Protein AF-A0A699VLU9-F1 (afdb_monomer)

Structure (mmCIF, N/CA/C/O backbone):
data_AF-A0A699VLU9-F1
#
_entry.id   AF-A0A699VLU9-F1
#
loop_
_atom_site.group_PDB
_atom_site.id
_atom_site.type_symbol
_atom_site.label_atom_id
_atom_site.label_alt_id
_atom_site.label_comp_id
_atom_site.label_asym_id
_atom_site.label_entity_id
_atom_site.label_seq_id
_atom_site.pdbx_PDB_ins_code
_atom_site.Cartn_x
_atom_site.Cartn_y
_atom_site.Cartn_z
_atom_site.occupancy
_atom_site.B_iso_or_equiv
_atom_site.auth_seq_id
_atom_site.auth_comp_id
_atom_site.auth_asym_id
_atom_site.auth_atom_id
_atom_site.pdbx_PDB_model_num
ATOM 1 N N . THR A 1 1 ? 5.263 -3.340 -0.312 1.00 80.12 1 THR A N 1
ATOM 2 C CA . THR A 1 1 ? 4.302 -3.134 -1.426 1.00 80.12 1 THR A CA 1
ATOM 3 C C . THR A 1 1 ? 5.032 -3.002 -2.761 1.00 80.12 1 THR A C 1
ATOM 5 O O . THR A 1 1 ? 6.250 -2.832 -2.751 1.00 80.12 1 THR A O 1
ATOM 8 N N . THR A 1 2 ? 4.341 -3.037 -3.912 1.00 88.56 2 THR A N 1
ATOM 9 C CA . THR A 1 2 ? 4.958 -2.726 -5.227 1.00 88.56 2 THR A CA 1
ATOM 10 C C . THR A 1 2 ? 5.629 -1.352 -5.226 1.00 88.56 2 THR A C 1
ATOM 12 O O . THR A 1 2 ? 6.703 -1.185 -5.793 1.00 88.56 2 THR A O 1
ATOM 15 N N . ARG A 1 3 ? 5.057 -0.377 -4.508 1.00 85.75 3 ARG A N 1
ATOM 16 C CA . ARG A 1 3 ? 5.641 0.959 -4.346 1.00 85.75 3 ARG A CA 1
ATOM 17 C C . ARG A 1 3 ? 6.995 0.924 -3.632 1.00 85.75 3 ARG A C 1
ATOM 19 O O . ARG A 1 3 ? 7.929 1.572 -4.092 1.00 85.75 3 ARG A O 1
ATOM 26 N N . ASP A 1 4 ? 7.121 0.158 -2.550 1.00 86.56 4 ASP A N 1
ATOM 27 C CA . ASP A 1 4 ? 8.381 0.061 -1.794 1.00 86.56 4 ASP A CA 1
ATOM 28 C C . ASP A 1 4 ? 9.467 -0.659 -2.598 1.00 86.56 4 ASP A C 1
ATOM 30 O O . ASP A 1 4 ? 10.626 -0.256 -2.573 1.00 86.56 4 ASP A O 1
ATOM 34 N N . ARG A 1 5 ? 9.085 -1.683 -3.371 1.00 91.38 5 ARG A N 1
ATOM 35 C CA . ARG A 1 5 ? 10.007 -2.395 -4.268 1.00 91.38 5 ARG A CA 1
ATOM 36 C C . ARG A 1 5 ? 10.492 -1.503 -5.399 1.00 91.38 5 ARG A C 1
ATOM 38 O O . ARG A 1 5 ? 11.690 -1.443 -5.640 1.00 91.38 5 ARG A O 1
ATOM 45 N N . LEU A 1 6 ? 9.595 -0.740 -6.024 1.00 92.19 6 LEU A N 1
ATOM 46 C CA . LEU A 1 6 ? 9.977 0.266 -7.016 1.00 92.19 6 LEU A CA 1
ATOM 47 C C . LEU A 1 6 ? 10.860 1.362 -6.405 1.00 92.19 6 LEU A C 1
ATOM 49 O O . LEU A 1 6 ? 11.831 1.772 -7.030 1.00 92.19 6 LEU A O 1
ATOM 53 N N . LYS A 1 7 ? 10.585 1.798 -5.169 1.00 90.94 7 LYS A N 1
ATOM 54 C CA . LYS A 1 7 ? 11.445 2.745 -4.443 1.00 90.94 7 LYS A CA 1
ATOM 55 C C . LYS A 1 7 ? 12.855 2.178 -4.239 1.00 90.94 7 LYS A C 1
ATOM 57 O O . LYS A 1 7 ? 13.825 2.885 -4.488 1.00 90.94 7 LYS A O 1
ATOM 62 N N . ALA A 1 8 ? 12.969 0.918 -3.818 1.00 93.19 8 ALA A N 1
ATOM 63 C CA . ALA A 1 8 ? 14.254 0.238 -3.665 1.00 93.19 8 ALA A CA 1
ATOM 64 C C . ALA A 1 8 ? 14.967 0.030 -5.013 1.00 93.19 8 ALA A C 1
ATOM 66 O O . ALA A 1 8 ? 16.180 0.190 -5.093 1.00 93.19 8 ALA A O 1
ATOM 67 N N . LEU A 1 9 ? 14.221 -0.274 -6.080 1.00 94.31 9 LEU A N 1
ATOM 68 C CA . LEU A 1 9 ? 14.747 -0.402 -7.438 1.00 94.31 9 LEU A CA 1
ATOM 69 C C . LEU A 1 9 ? 15.354 0.922 -7.929 1.00 94.31 9 LEU A C 1
ATOM 71 O O . LEU A 1 9 ? 16.472 0.926 -8.433 1.00 94.31 9 LEU A O 1
ATOM 75 N N . TYR A 1 10 ? 14.666 2.048 -7.722 1.00 93.56 10 TYR A N 1
ATOM 76 C CA . TYR A 1 10 ? 15.158 3.372 -8.124 1.00 93.56 10 TYR A CA 1
ATOM 77 C C . TYR A 1 10 ? 16.373 3.861 -7.335 1.00 93.56 10 TYR A C 1
ATOM 79 O O . TYR A 1 10 ? 17.063 4.761 -7.802 1.00 93.56 10 TYR A O 1
ATOM 87 N N . ALA A 1 11 ? 16.652 3.278 -6.169 1.00 95.69 11 ALA A N 1
ATOM 88 C CA . ALA A 1 11 ? 17.855 3.581 -5.401 1.00 95.69 11 ALA A CA 1
ATOM 89 C C . ALA A 1 11 ? 19.113 2.875 -5.947 1.00 95.69 11 ALA A C 1
ATOM 91 O O . ALA A 1 11 ? 20.218 3.172 -5.498 1.00 95.69 11 ALA A O 1
ATOM 92 N N . GLN A 1 12 ? 18.969 1.933 -6.888 1.00 96.19 12 GLN A N 1
ATOM 93 C CA . GLN A 1 12 ? 20.097 1.204 -7.470 1.00 96.19 12 GLN A CA 1
ATOM 94 C C . GLN A 1 12 ? 20.757 2.008 -8.605 1.00 96.19 12 GLN A C 1
ATOM 96 O O . GLN A 1 12 ? 20.049 2.645 -9.391 1.00 96.19 12 GLN A O 1
ATOM 101 N N . PRO A 1 13 ? 22.092 1.932 -8.767 1.00 95.56 13 PRO A N 1
ATOM 102 C CA . PRO A 1 13 ? 22.821 2.626 -9.828 1.00 95.56 13 PRO A CA 1
ATOM 103 C C . PRO A 1 13 ? 22.708 1.873 -11.165 1.00 95.56 13 PRO A C 1
ATOM 105 O O . PRO A 1 13 ? 23.686 1.347 -11.691 1.00 95.56 13 PRO A O 1
ATOM 108 N N . LEU A 1 14 ? 21.491 1.762 -11.701 1.00 95.56 14 LEU A N 1
ATOM 109 C CA . LEU A 1 14 ? 21.213 1.055 -12.953 1.00 95.56 14 LEU A CA 1
ATOM 110 C C . LEU A 1 14 ? 21.107 2.027 -14.129 1.00 95.56 14 LEU A C 1
ATOM 112 O O . LEU A 1 14 ? 20.557 3.120 -14.003 1.00 95.56 14 LEU A O 1
ATOM 116 N N . GLY A 1 15 ? 21.559 1.582 -15.303 1.00 97.00 15 GLY A N 1
ATOM 117 C CA . GLY A 1 15 ? 21.290 2.274 -16.562 1.00 97.00 15 GLY A CA 1
ATOM 118 C C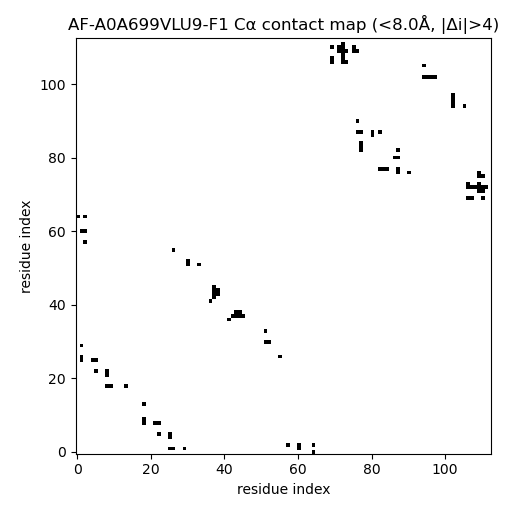 . GLY A 1 15 ? 19.790 2.336 -16.873 1.00 97.00 15 GLY A C 1
ATOM 119 O O . GLY A 1 15 ? 19.015 1.472 -16.453 1.00 97.00 15 GLY A O 1
ATOM 120 N N . ALA A 1 16 ? 19.376 3.351 -17.636 1.00 93.81 16 ALA A N 1
ATOM 121 C CA . ALA A 1 1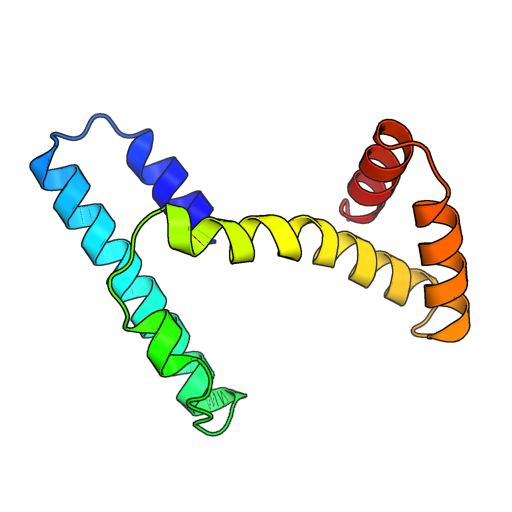6 ? 17.965 3.638 -17.902 1.00 93.81 16 ALA A CA 1
ATOM 122 C C . ALA A 1 16 ? 17.201 2.455 -18.527 1.00 93.81 16 ALA A C 1
ATOM 124 O O . ALA A 1 16 ? 16.047 2.213 -18.174 1.00 93.81 16 ALA A O 1
ATOM 125 N N . ASP A 1 17 ? 17.834 1.692 -19.417 1.00 96.62 17 ASP A N 1
ATOM 126 C CA . ASP A 1 17 ? 17.202 0.553 -20.095 1.00 96.62 17 ASP A CA 1
ATOM 127 C C . ASP A 1 17 ? 16.936 -0.601 -19.131 1.00 96.62 17 ASP A C 1
ATOM 129 O O . ASP A 1 17 ? 15.817 -1.111 -19.057 1.00 96.62 17 ASP A O 1
ATOM 133 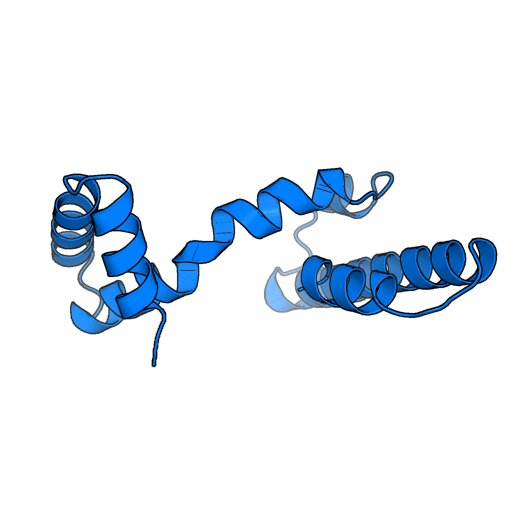N N . VAL A 1 18 ? 17.927 -0.924 -18.298 1.00 96.75 18 VAL A N 1
ATOM 134 C CA . VAL A 1 18 ? 17.803 -1.935 -17.239 1.00 96.75 18 VAL A CA 1
ATOM 135 C C . VAL A 1 18 ? 16.748 -1.510 -16.216 1.00 96.75 18 VAL A C 1
ATOM 137 O O . VAL A 1 18 ? 15.933 -2.324 -15.787 1.00 96.75 18 VAL A O 1
ATOM 140 N N . MET A 1 19 ? 16.706 -0.223 -15.858 1.00 95.94 19 MET A N 1
ATOM 141 C CA . MET A 1 19 ? 15.695 0.320 -14.950 1.00 95.94 19 MET A CA 1
ATOM 142 C C . MET A 1 19 ? 14.278 0.171 -15.519 1.00 95.94 19 MET A C 1
ATOM 144 O O . MET A 1 19 ? 13.350 -0.205 -14.799 1.00 95.94 19 MET A O 1
ATOM 148 N N . ARG A 1 20 ? 14.096 0.446 -16.818 1.00 94.12 20 ARG A N 1
ATOM 149 C CA . ARG A 1 20 ? 12.808 0.276 -17.508 1.00 94.12 20 ARG A CA 1
ATOM 150 C C . ARG A 1 20 ? 12.381 -1.186 -17.550 1.00 94.12 20 ARG A C 1
ATOM 152 O O . ARG A 1 20 ? 11.223 -1.467 -17.244 1.00 94.12 20 ARG A O 1
ATOM 159 N N . GLN A 1 21 ? 13.303 -2.092 -17.866 1.00 96.50 21 GLN A N 1
ATOM 160 C CA . GLN A 1 21 ? 13.036 -3.527 -17.877 1.00 96.50 21 GLN A CA 1
ATOM 161 C C . GLN A 1 21 ? 12.610 -4.023 -16.488 1.00 96.50 21 GLN A C 1
ATOM 163 O O . GLN A 1 21 ? 11.515 -4.560 -16.341 1.00 96.50 21 GLN A O 1
ATOM 168 N N . ARG A 1 22 ? 13.408 -3.756 -15.447 1.00 96.44 22 ARG A N 1
ATOM 169 C CA . ARG A 1 22 ? 13.100 -4.198 -14.075 1.00 96.44 22 ARG A CA 1
ATOM 170 C C . ARG A 1 22 ? 11.801 -3.606 -13.536 1.00 96.44 22 ARG A C 1
ATOM 172 O O . ARG A 1 22 ? 11.067 -4.259 -12.803 1.00 96.44 22 ARG A O 1
ATOM 179 N N . LYS A 1 23 ? 11.469 -2.372 -13.923 1.00 94.69 23 LYS A N 1
ATOM 180 C CA . LYS A 1 23 ? 10.171 -1.771 -13.595 1.00 94.69 23 LYS A CA 1
ATOM 181 C C . LYS A 1 23 ? 9.011 -2.549 -14.226 1.00 94.69 23 LYS A C 1
ATOM 183 O O . LYS A 1 23 ? 7.984 -2.722 -13.574 1.00 94.69 23 LYS A O 1
ATOM 188 N N . ALA A 1 24 ? 9.149 -2.979 -15.480 1.00 94.62 24 ALA A N 1
ATOM 189 C CA . ALA A 1 24 ? 8.127 -3.774 -16.154 1.00 94.62 24 ALA A CA 1
ATOM 190 C C . ALA A 1 24 ? 7.968 -5.152 -15.491 1.00 94.62 24 ALA A C 1
ATOM 192 O O . ALA A 1 24 ? 6.843 -5.568 -15.221 1.00 94.62 24 ALA A O 1
ATOM 193 N N . GLU A 1 25 ? 9.081 -5.797 -15.136 1.00 95.94 25 GLU A N 1
ATOM 194 C CA . GLU A 1 25 ? 9.096 -7.060 -14.385 1.00 95.94 25 GLU A CA 1
ATOM 195 C C . GLU A 1 25 ? 8.360 -6.931 -13.038 1.00 95.94 25 GLU A C 1
ATOM 197 O O . GLU A 1 25 ? 7.546 -7.785 -12.689 1.00 95.94 25 GLU A O 1
ATOM 202 N N . GLU A 1 26 ? 8.549 -5.825 -12.311 1.00 95.81 26 GLU A N 1
ATOM 203 C CA . GLU A 1 26 ? 7.825 -5.569 -11.058 1.00 95.81 26 GLU A CA 1
ATOM 204 C C . GLU A 1 26 ? 6.307 -5.412 -11.241 1.00 95.81 26 GLU A C 1
ATOM 206 O O . GLU A 1 26 ? 5.528 -5.809 -10.367 1.00 95.81 26 GLU A O 1
ATOM 211 N N . PHE A 1 27 ? 5.855 -4.864 -12.373 1.00 94.69 27 PHE A N 1
ATOM 212 C CA . PHE A 1 27 ? 4.426 -4.805 -12.684 1.00 94.69 27 PHE A CA 1
ATOM 213 C C . PHE A 1 27 ? 3.859 -6.164 -13.094 1.00 94.69 27 PHE A C 1
ATOM 215 O O . PHE A 1 27 ? 2.738 -6.484 -12.698 1.00 94.69 27 PHE A O 1
ATOM 222 N N . GLU A 1 28 ? 4.614 -6.989 -13.820 1.00 95.88 28 GLU A N 1
ATOM 223 C CA . GLU A 1 28 ? 4.196 -8.366 -14.103 1.00 95.88 28 GLU A CA 1
ATOM 224 C C . GLU A 1 28 ? 4.108 -9.210 -12.832 1.00 95.88 28 GLU A C 1
ATOM 226 O O . GLU A 1 28 ? 3.151 -9.967 -12.652 1.00 95.88 28 GLU A O 1
ATOM 231 N N . ARG A 1 29 ? 5.037 -9.010 -11.893 1.00 95.56 29 ARG A N 1
ATOM 232 C CA . ARG A 1 29 ? 4.986 -9.632 -10.566 1.00 95.56 29 ARG A CA 1
ATOM 233 C C . ARG A 1 29 ? 3.698 -9.263 -9.828 1.00 95.56 29 ARG A C 1
ATOM 235 O O . ARG A 1 29 ? 2.984 -10.154 -9.376 1.00 95.56 29 ARG A O 1
ATOM 242 N N . LEU A 1 30 ? 3.354 -7.971 -9.785 1.00 93.50 30 LEU A N 1
ATOM 243 C CA . LEU A 1 30 ? 2.087 -7.488 -9.216 1.00 93.50 30 LEU A CA 1
ATOM 244 C C . LEU A 1 30 ? 0.868 -8.142 -9.890 1.00 93.50 30 LEU A C 1
ATOM 246 O O . LEU A 1 30 ? -0.061 -8.565 -9.206 1.00 93.50 30 LEU A O 1
ATOM 250 N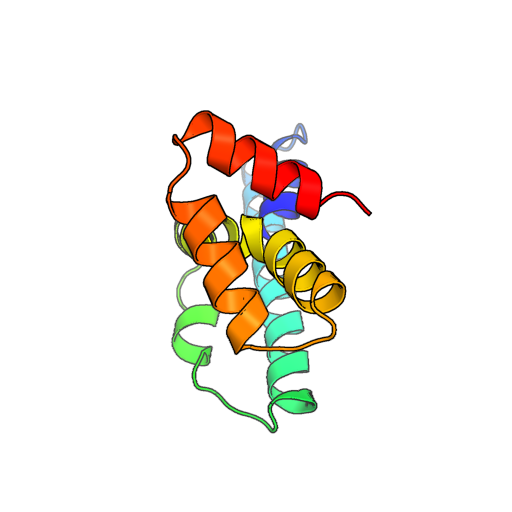 N . ARG A 1 31 ? 0.861 -8.245 -11.224 1.00 95.44 31 ARG A N 1
ATOM 251 C CA . ARG A 1 31 ? -0.227 -8.897 -11.974 1.00 95.44 31 ARG A CA 1
ATOM 252 C C . ARG A 1 31 ? -0.345 -10.380 -11.631 1.00 95.44 31 ARG A C 1
ATOM 254 O O . ARG A 1 31 ? -1.456 -10.895 -11.539 1.00 95.44 31 ARG A O 1
ATOM 261 N N . SER A 1 32 ? 0.780 -11.061 -11.427 1.00 95.94 32 SER A N 1
ATOM 262 C CA . SER A 1 32 ? 0.799 -12.463 -11.014 1.00 95.94 32 SER A CA 1
ATOM 263 C C . SER A 1 32 ? 0.233 -12.661 -9.607 1.00 95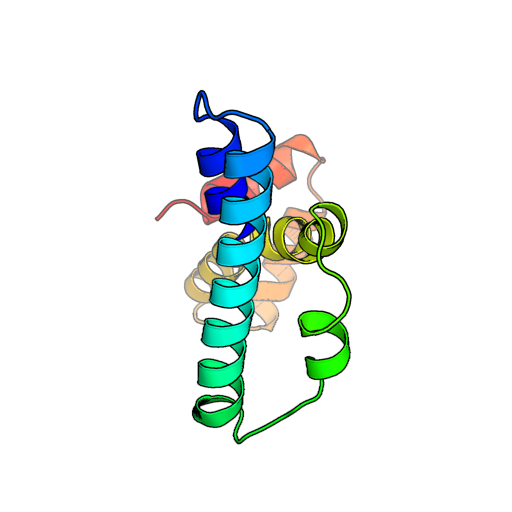.94 32 SER A C 1
ATOM 265 O O . SER A 1 32 ? -0.625 -13.520 -9.419 1.00 95.94 32 SER A O 1
ATOM 267 N N . GLU A 1 33 ? 0.661 -11.840 -8.642 1.00 94.38 33 GLU A N 1
ATOM 268 C CA . GLU A 1 33 ? 0.142 -11.850 -7.264 1.00 94.38 33 GLU A CA 1
ATOM 269 C C . GLU A 1 33 ? -1.373 -11.581 -7.248 1.00 94.38 33 GLU A C 1
ATOM 271 O O . GLU A 1 33 ? -2.134 -12.291 -6.588 1.00 94.38 33 GLU A O 1
ATOM 276 N N . TYR A 1 34 ? -1.829 -10.611 -8.049 1.00 94.38 34 TYR A N 1
ATOM 277 C CA . TYR A 1 34 ? -3.249 -10.318 -8.216 1.00 94.38 34 TYR A CA 1
ATOM 278 C C . TYR A 1 34 ? -4.037 -11.519 -8.753 1.00 94.38 34 TYR A C 1
ATOM 280 O O . TYR A 1 34 ? -5.051 -11.875 -8.160 1.00 94.38 34 TYR A O 1
ATOM 288 N N . ARG A 1 35 ? -3.583 -12.164 -9.841 1.00 96.62 35 ARG A N 1
ATOM 289 C CA . ARG A 1 35 ? -4.267 -13.342 -10.411 1.00 96.62 35 ARG A CA 1
ATOM 290 C C . ARG A 1 35 ? -4.423 -14.456 -9.390 1.00 96.62 35 ARG A C 1
ATOM 292 O O . ARG A 1 35 ? -5.508 -15.009 -9.262 1.00 96.62 35 ARG A O 1
ATOM 299 N N . GLN A 1 36 ? -3.357 -14.750 -8.646 1.00 96.62 36 GLN A N 1
ATOM 300 C CA . GLN A 1 36 ? -3.383 -15.793 -7.628 1.00 96.62 36 GLN A CA 1
ATOM 301 C C . GLN A 1 36 ? -4.448 -15.506 -6.567 1.00 96.62 36 GLN A C 1
ATOM 303 O O . GLN A 1 36 ? -5.253 -16.379 -6.257 1.00 96.62 36 GLN A O 1
ATOM 308 N N . MET A 1 37 ? -4.482 -14.286 -6.029 1.00 95.38 37 MET A N 1
ATOM 309 C CA . MET A 1 37 ? -5.478 -13.879 -5.036 1.00 95.38 37 MET A CA 1
ATOM 310 C C . MET A 1 37 ? -6.900 -13.884 -5.613 1.00 95.38 37 MET A C 1
ATOM 312 O O . MET A 1 37 ? -7.809 -14.425 -4.986 1.00 95.38 37 MET A O 1
ATOM 316 N N . ARG A 1 38 ? -7.075 -13.330 -6.819 1.00 96.19 38 ARG A N 1
ATOM 317 C CA . ARG A 1 38 ? -8.353 -13.262 -7.535 1.00 96.19 38 ARG A CA 1
ATOM 318 C C . ARG A 1 38 ? -8.963 -14.649 -7.711 1.00 96.19 38 ARG A C 1
ATOM 320 O O . ARG A 1 38 ? -10.114 -14.863 -7.351 1.00 96.19 38 ARG A O 1
ATOM 327 N N . ASP A 1 39 ? -8.180 -15.582 -8.244 1.00 97.06 39 ASP A N 1
ATOM 328 C CA . ASP A 1 39 ? -8.658 -16.911 -8.631 1.00 97.06 39 ASP A CA 1
ATOM 329 C C . ASP A 1 39 ? -8.779 -17.869 -7.433 1.00 97.06 39 ASP A C 1
ATOM 331 O O . ASP A 1 39 ? -9.479 -18.872 -7.529 1.00 97.06 39 ASP A O 1
ATOM 335 N N . SER A 1 40 ? -8.141 -17.554 -6.296 1.00 95.19 40 SER A N 1
ATOM 336 C CA . SER A 1 40 ? -8.263 -18.326 -5.052 1.00 95.19 40 SER A CA 1
ATOM 337 C C . SER A 1 40 ? -9.246 -17.686 -4.068 1.00 95.19 40 SER A C 1
ATOM 339 O O . SER A 1 40 ? -10.411 -18.068 -4.003 1.00 95.19 40 SER A O 1
ATOM 341 N N . GLN A 1 41 ? -8.794 -16.692 -3.305 1.00 91.62 41 GLN A N 1
ATOM 342 C CA . GLN A 1 41 ? -9.506 -16.117 -2.161 1.00 91.62 41 GLN A CA 1
ATOM 343 C C . GLN A 1 41 ? -10.799 -15.403 -2.555 1.00 91.62 41 GLN A C 1
ATOM 345 O O . GLN A 1 41 ? -11.724 -15.325 -1.752 1.00 91.62 41 GLN A O 1
ATOM 350 N N . TRP A 1 42 ? -10.858 -14.858 -3.770 1.00 93.25 42 TRP A N 1
ATOM 351 C CA . TRP A 1 42 ? -12.004 -14.078 -4.242 1.00 93.25 42 TRP A CA 1
ATOM 352 C C . TRP A 1 42 ? -12.922 -14.861 -5.185 1.00 93.25 42 TRP A C 1
ATOM 354 O O . TRP A 1 42 ? -13.805 -14.271 -5.802 1.00 93.25 42 TRP A O 1
ATOM 364 N N . GLY A 1 43 ? -12.711 -16.174 -5.336 1.00 94.12 43 GLY A N 1
ATOM 365 C CA . GLY A 1 43 ? -13.567 -17.029 -6.165 1.00 94.12 43 GLY A CA 1
ATOM 366 C C . GLY A 1 43 ? -13.628 -16.612 -7.640 1.00 94.12 43 GLY A C 1
ATOM 367 O O . GLY A 1 43 ? -14.630 -16.856 -8.307 1.00 94.12 43 GLY A O 1
ATOM 368 N N . GLY A 1 44 ? -12.587 -15.950 -8.148 1.00 94.62 44 GLY A N 1
ATOM 369 C CA . GLY A 1 44 ? -12.520 -15.463 -9.522 1.00 94.62 44 GLY A CA 1
ATOM 370 C C . GLY A 1 44 ? -13.180 -14.102 -9.767 1.00 94.62 44 GLY A C 1
ATOM 371 O O . GLY A 1 44 ? -13.414 -13.775 -10.929 1.00 94.62 44 GLY A O 1
ATOM 372 N N . ASP A 1 45 ? -13.477 -13.296 -8.738 1.00 93.25 45 ASP A N 1
ATOM 373 C CA . ASP A 1 45 ? -14.047 -11.947 -8.910 1.00 93.25 45 ASP A CA 1
ATOM 374 C C . ASP A 1 45 ? -13.112 -11.007 -9.703 1.00 93.25 45 ASP A C 1
ATOM 376 O O . ASP A 1 45 ? -12.054 -10.577 -9.241 1.00 93.25 45 ASP A O 1
ATOM 380 N N . LYS A 1 46 ? -13.542 -10.631 -10.911 1.00 94.62 46 LYS A N 1
ATOM 381 C CA . LYS A 1 46 ? -12.780 -9.821 -11.876 1.00 94.62 46 LYS A CA 1
ATOM 382 C C . LYS A 1 46 ? -12.979 -8.312 -11.737 1.00 94.62 46 LYS A C 1
ATOM 384 O O . LYS A 1 46 ? -12.494 -7.566 -12.586 1.00 94.62 46 LYS A O 1
ATOM 389 N N . ARG A 1 47 ? -13.651 -7.818 -10.692 1.00 92.25 47 ARG A N 1
ATOM 390 C CA . ARG A 1 47 ? -13.977 -6.383 -10.523 1.00 92.25 47 ARG A CA 1
ATOM 391 C C . ARG A 1 47 ? -12.789 -5.415 -10.640 1.00 92.25 47 ARG A C 1
ATOM 393 O O . ARG A 1 47 ? -12.992 -4.242 -10.941 1.00 92.25 47 ARG A O 1
ATOM 400 N N . PHE A 1 48 ? -11.558 -5.881 -10.412 1.00 90.12 48 PHE A N 1
ATOM 401 C CA . PHE A 1 48 ? -10.338 -5.069 -10.510 1.00 90.12 48 PHE A CA 1
ATOM 402 C C . PHE A 1 48 ? -9.488 -5.340 -11.764 1.00 90.12 48 PHE A C 1
ATOM 404 O O . PHE A 1 48 ? -8.504 -4.627 -11.970 1.00 90.12 48 PHE A O 1
ATOM 411 N N . ASP A 1 49 ? -9.864 -6.292 -12.629 1.00 94.75 49 ASP A N 1
ATOM 412 C CA . ASP A 1 49 ? -9.091 -6.677 -13.823 1.00 94.75 49 ASP A CA 1
ATOM 413 C C . ASP A 1 49 ? -8.767 -5.446 -14.685 1.00 94.75 49 ASP A C 1
ATOM 415 O O . ASP A 1 49 ? -7.608 -5.187 -15.016 1.00 94.75 49 ASP A O 1
ATOM 419 N N . ALA A 1 50 ? -9.782 -4.629 -14.985 1.00 92.44 50 ALA A N 1
ATOM 420 C CA . ALA A 1 50 ? -9.625 -3.430 -15.808 1.00 92.44 50 ALA A CA 1
ATOM 421 C C . ALA A 1 50 ? -8.587 -2.452 -15.233 1.00 92.44 50 ALA A C 1
ATOM 423 O O . ALA A 1 50 ? -7.855 -1.801 -15.978 1.00 92.44 50 ALA A O 1
ATOM 424 N N . TRP A 1 51 ? -8.490 -2.354 -13.905 1.00 90.06 51 TRP A N 1
ATOM 425 C CA . TRP A 1 51 ? -7.521 -1.480 -13.257 1.00 90.06 51 TRP A CA 1
ATOM 426 C C . TRP A 1 51 ? -6.105 -2.075 -13.263 1.00 90.06 51 TRP A C 1
ATOM 428 O O . TRP A 1 51 ? -5.161 -1.335 -13.552 1.00 90.06 51 TRP A O 1
ATOM 438 N N . VAL A 1 52 ? -5.962 -3.380 -12.987 1.00 91.38 52 VAL A N 1
ATOM 439 C CA . VAL A 1 52 ? -4.670 -4.094 -12.886 1.00 91.38 52 VAL A CA 1
ATOM 440 C C . VAL A 1 52 ? -3.986 -4.264 -14.249 1.00 91.38 52 VAL A C 1
ATOM 442 O O . VAL A 1 52 ? -2.756 -4.182 -14.360 1.00 91.38 52 VAL A O 1
ATOM 445 N N . TYR A 1 53 ? -4.771 -4.500 -15.300 1.00 92.19 53 TYR A N 1
ATOM 446 C CA . TYR A 1 53 ? -4.256 -4.754 -16.649 1.00 92.19 53 TYR A CA 1
ATOM 447 C C . TYR A 1 53 ? -4.140 -3.503 -17.521 1.00 92.19 53 TYR A C 1
ATOM 449 O O . TYR A 1 53 ? -3.503 -3.558 -18.572 1.00 92.19 53 TYR A O 1
ATOM 457 N N . ALA A 1 54 ? -4.663 -2.359 -17.072 1.00 91.12 54 ALA A N 1
ATOM 458 C CA . ALA A 1 54 ? -4.394 -1.076 -17.712 1.00 91.12 54 ALA A CA 1
ATOM 459 C C . ALA A 1 54 ? -2.879 -0.758 -17.740 1.00 91.12 54 ALA A C 1
ATOM 461 O O . ALA A 1 54 ? -2.103 -1.317 -16.955 1.00 91.12 54 ALA A O 1
ATOM 462 N N . PRO A 1 55 ? -2.427 0.164 -18.612 1.00 89.19 55 PRO A N 1
ATOM 463 C CA . PRO A 1 55 ? -1.042 0.625 -18.618 1.00 89.19 55 PRO A CA 1
ATOM 464 C C . PRO A 1 55 ? -0.599 1.117 -17.232 1.00 89.19 55 PRO A C 1
ATOM 466 O O . PRO A 1 55 ? -1.159 2.071 -16.685 1.00 89.19 55 PRO A O 1
ATOM 469 N N . MET A 1 56 ? 0.409 0.455 -16.658 1.00 84.75 56 MET A N 1
ATOM 470 C CA . MET A 1 56 ? 0.884 0.723 -15.301 1.00 84.75 56 MET A CA 1
ATOM 471 C C . MET A 1 56 ? 2.009 1.756 -15.284 1.00 84.75 56 MET A C 1
ATOM 473 O O . MET A 1 56 ? 2.955 1.715 -16.069 1.00 84.75 56 MET A O 1
ATOM 477 N N . ASN A 1 57 ? 1.921 2.689 -14.341 1.00 85.38 57 ASN A N 1
ATOM 478 C CA . ASN A 1 57 ? 2.964 3.661 -14.044 1.00 85.38 57 ASN A CA 1
ATOM 479 C C . ASN A 1 57 ? 2.953 3.990 -12.540 1.00 85.38 57 ASN A C 1
ATOM 481 O O . ASN A 1 57 ? 2.104 3.508 -11.789 1.00 85.38 57 ASN A O 1
ATOM 485 N N . ASN A 1 58 ? 3.892 4.825 -12.094 1.00 77.56 58 ASN A N 1
ATOM 486 C CA . ASN A 1 58 ? 4.045 5.132 -10.669 1.00 77.56 58 ASN A CA 1
ATOM 487 C C . ASN A 1 58 ? 2.847 5.920 -10.112 1.00 77.56 58 ASN A C 1
ATOM 489 O O . ASN A 1 58 ? 2.513 5.755 -8.943 1.0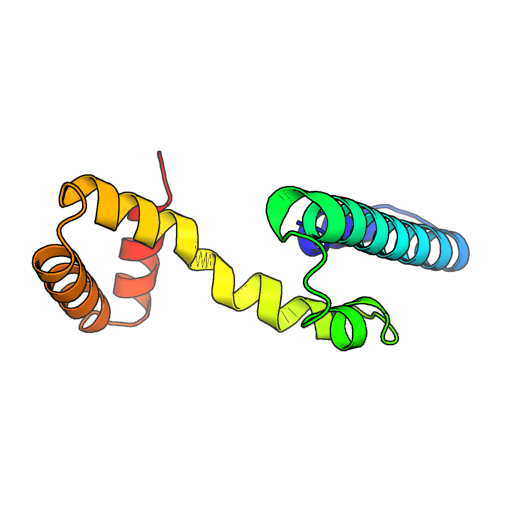0 77.56 58 ASN A O 1
ATOM 493 N N . ALA A 1 59 ? 2.175 6.730 -10.938 1.00 79.50 59 ALA A N 1
ATOM 494 C CA . ALA A 1 59 ? 1.024 7.527 -10.521 1.00 79.50 59 ALA A CA 1
ATOM 495 C C . ALA A 1 59 ? -0.194 6.654 -10.183 1.00 79.50 59 ALA A C 1
ATOM 497 O O . ALA A 1 59 ? -0.900 6.935 -9.220 1.00 79.50 59 ALA A O 1
ATOM 498 N N . ARG A 1 60 ? -0.405 5.546 -10.907 1.00 83.75 60 ARG A N 1
ATOM 499 C CA . ARG A 1 60 ? -1.503 4.608 -10.615 1.00 83.75 60 ARG A CA 1
ATOM 500 C C . ARG A 1 60 ? -1.350 3.901 -9.269 1.00 83.75 60 ARG A C 1
ATOM 502 O O . ARG A 1 60 ? -2.350 3.489 -8.700 1.00 83.75 60 ARG A O 1
ATOM 509 N N . LEU A 1 61 ? -0.131 3.792 -8.739 1.00 76.81 61 LEU A N 1
ATOM 510 C CA . LEU A 1 61 ? 0.118 3.214 -7.415 1.00 76.81 61 LEU A CA 1
ATOM 511 C C . LEU A 1 61 ? -0.110 4.203 -6.263 1.00 76.81 61 LEU A C 1
ATOM 513 O O . LEU A 1 61 ? -0.132 3.778 -5.108 1.00 76.81 61 LEU A O 1
ATOM 517 N N . LEU A 1 62 ? -0.258 5.504 -6.545 1.00 71.12 62 LEU A N 1
ATOM 518 C CA . LEU A 1 62 ? -0.412 6.522 -5.504 1.00 71.12 62 LEU A CA 1
ATOM 519 C C . LEU A 1 62 ? -1.642 6.275 -4.620 1.00 71.12 62 LEU A C 1
ATOM 521 O O . LEU A 1 62 ? -1.456 6.263 -3.405 1.00 71.12 62 LEU A O 1
ATOM 525 N N . PRO A 1 63 ? -2.851 6.008 -5.156 1.00 65.06 63 PRO A N 1
ATOM 526 C CA . PRO A 1 63 ? -4.023 5.780 -4.314 1.00 65.06 63 PRO A CA 1
ATOM 527 C C . PRO A 1 63 ? -3.832 4.588 -3.365 1.00 65.06 63 PRO A C 1
ATOM 529 O O . PRO A 1 63 ? -4.046 4.719 -2.168 1.00 65.06 63 PRO A O 1
ATOM 532 N N . ILE A 1 64 ? -3.318 3.462 -3.863 1.00 63.62 64 ILE A N 1
ATOM 533 C CA . ILE A 1 64 ? -3.161 2.227 -3.071 1.00 63.62 64 ILE A CA 1
ATOM 534 C C . ILE A 1 64 ? -2.081 2.374 -1.985 1.00 63.62 64 ILE A C 1
ATOM 536 O O . ILE A 1 64 ? -2.152 1.749 -0.938 1.00 63.62 64 ILE A O 1
ATOM 540 N N . GLY A 1 65 ? -1.080 3.236 -2.185 1.00 58.28 65 GLY A N 1
ATOM 541 C CA . GLY A 1 65 ? -0.069 3.511 -1.158 1.00 58.28 65 GLY A CA 1
ATOM 542 C C . GLY A 1 65 ? -0.453 4.598 -0.148 1.00 58.28 65 GLY A C 1
ATOM 543 O O . GLY A 1 65 ? 0.130 4.639 0.933 1.00 58.28 65 GLY A O 1
ATOM 544 N N . LEU A 1 66 ? -1.370 5.500 -0.512 1.00 57.66 66 LEU A N 1
ATOM 545 C CA . LEU A 1 66 ? -1.773 6.648 0.309 1.00 57.66 66 LEU A CA 1
ATOM 546 C C . LEU A 1 66 ? -2.953 6.321 1.227 1.00 57.66 66 LEU A C 1
ATOM 548 O O . LEU A 1 66 ? -2.969 6.793 2.361 1.00 57.66 66 LEU A O 1
ATOM 552 N N . TYR A 1 67 ? -3.920 5.527 0.756 1.00 57.59 67 TYR A N 1
ATOM 553 C CA . TYR A 1 67 ? -5.113 5.199 1.544 1.00 57.59 67 TYR A CA 1
ATOM 554 C C . TYR A 1 67 ? -4.844 4.131 2.611 1.00 57.59 67 TYR A C 1
ATOM 556 O O . TYR A 1 67 ? -5.356 4.245 3.723 1.00 57.59 67 TYR A O 1
ATOM 564 N N . ASP A 1 68 ? -3.960 3.171 2.330 1.00 68.06 68 ASP A N 1
ATOM 565 C CA . ASP A 1 68 ? -3.722 2.040 3.237 1.00 68.06 68 ASP A CA 1
ATOM 566 C C . ASP A 1 68 ? -2.733 2.354 4.372 1.00 68.06 68 ASP A C 1
ATOM 568 O O . ASP A 1 68 ? -2.541 1.540 5.273 1.00 68.06 68 ASP A O 1
ATOM 572 N N . GLN A 1 69 ? -2.109 3.542 4.368 1.00 79.38 69 GLN A N 1
ATOM 573 C CA . GLN A 1 69 ? -1.069 3.920 5.336 1.00 79.38 69 GLN A CA 1
ATOM 574 C C . GLN A 1 69 ? -1.507 3.723 6.797 1.00 79.38 69 GLN A C 1
ATOM 576 O O . GLN A 1 69 ? -0.684 3.374 7.642 1.00 79.38 69 GLN A O 1
ATOM 581 N N . TRP A 1 70 ? -2.787 3.956 7.092 1.00 86.50 70 TRP A N 1
ATOM 582 C CA . TRP A 1 70 ? -3.331 3.902 8.449 1.00 86.50 70 TRP A CA 1
ATOM 583 C C . TRP A 1 70 ? -4.147 2.642 8.740 1.00 86.50 70 TRP A C 1
ATOM 585 O O . TRP A 1 70 ? -4.645 2.502 9.854 1.00 86.50 70 TRP A O 1
ATOM 595 N N . VAL A 1 71 ? -4.265 1.708 7.789 1.00 88.94 71 VAL A N 1
ATOM 596 C CA . VAL A 1 71 ? -4.988 0.442 8.002 1.00 88.94 71 VAL A CA 1
ATOM 597 C C . VAL A 1 71 ? -4.441 -0.322 9.218 1.00 88.94 71 VAL A C 1
ATOM 599 O O . VAL A 1 71 ? -5.250 -0.647 10.087 1.00 88.94 71 VAL A O 1
ATOM 602 N N . PRO A 1 72 ? -3.112 -0.493 9.405 1.00 90.75 72 PRO A N 1
ATOM 603 C CA . PRO A 1 72 ? -2.585 -1.147 10.607 1.00 90.75 72 PRO A CA 1
ATOM 604 C C . PRO A 1 72 ? -2.971 -0.435 11.912 1.00 90.75 72 PRO A C 1
ATOM 606 O O . PRO A 1 72 ? -3.247 -1.088 12.916 1.00 90.75 72 PRO A O 1
ATOM 609 N N . SER A 1 73 ? -3.038 0.902 11.898 1.00 94.06 73 SER A N 1
ATOM 610 C CA . SER A 1 73 ? -3.469 1.707 13.047 1.00 94.06 73 SER A CA 1
ATOM 611 C C . SER A 1 73 ? -4.929 1.438 13.412 1.00 94.06 73 SER A C 1
ATOM 613 O O . SER A 1 73 ? -5.256 1.293 14.589 1.00 94.06 73 SER A O 1
ATOM 615 N N . PHE A 1 74 ? -5.813 1.373 12.413 1.00 93.81 74 PHE A N 1
ATOM 616 C CA . PHE A 1 74 ? -7.236 1.112 12.628 1.00 93.81 74 PHE A CA 1
ATOM 617 C C . PHE A 1 74 ? -7.498 -0.339 13.035 1.00 93.81 74 PHE A C 1
ATOM 619 O O . PHE A 1 74 ? -8.300 -0.574 13.932 1.00 93.81 74 PHE A O 1
ATOM 626 N N . GLU A 1 75 ? -6.779 -1.306 12.467 1.00 93.88 75 GLU A N 1
ATOM 627 C CA . GLU A 1 75 ? -6.839 -2.698 12.920 1.00 93.88 75 GLU A CA 1
ATOM 628 C C . GLU A 1 75 ? -6.392 -2.845 14.380 1.00 93.88 75 GLU A C 1
ATOM 630 O O . GLU A 1 75 ? -7.040 -3.544 15.161 1.00 93.88 75 GLU A O 1
ATOM 635 N N . ALA A 1 76 ? -5.305 -2.171 14.774 1.00 95.19 76 ALA A N 1
ATOM 636 C CA . ALA A 1 76 ? -4.841 -2.164 16.158 1.00 95.19 76 ALA A CA 1
ATOM 637 C C . ALA A 1 76 ? -5.883 -1.550 17.100 1.00 95.19 76 ALA A C 1
ATOM 639 O O . ALA A 1 76 ? -6.177 -2.125 18.148 1.00 95.19 76 ALA A O 1
ATOM 640 N N . LEU A 1 77 ? -6.493 -0.432 16.703 1.00 95.94 77 LEU A N 1
ATOM 641 C CA . LEU A 1 77 ? -7.557 0.203 17.471 1.00 95.94 77 LEU A CA 1
ATOM 642 C C . LEU A 1 77 ? -8.787 -0.705 17.611 1.00 95.94 77 LEU A C 1
ATOM 644 O O . LEU A 1 77 ? -9.331 -0.827 18.704 1.00 95.94 77 LEU A O 1
ATOM 648 N N . PHE A 1 78 ? -9.194 -1.384 16.535 1.00 96.50 78 PHE A N 1
ATOM 649 C CA . PHE A 1 78 ? -10.317 -2.322 16.556 1.00 96.50 78 PHE A CA 1
ATOM 650 C C . PHE A 1 78 ? -10.060 -3.503 17.503 1.00 96.50 78 PHE A C 1
ATOM 652 O O . PHE A 1 78 ? -10.948 -3.901 18.257 1.00 96.50 78 PHE A O 1
ATOM 659 N N . ARG A 1 79 ? -8.819 -4.011 17.546 1.00 95.62 79 ARG A N 1
ATOM 660 C CA . ARG A 1 79 ? -8.403 -5.027 18.527 1.00 95.62 79 ARG A CA 1
ATOM 661 C C . ARG A 1 79 ? -8.437 -4.506 19.967 1.00 95.62 79 ARG A C 1
ATOM 663 O O . ARG A 1 79 ? -8.898 -5.227 20.842 1.00 95.62 79 ARG A O 1
ATOM 670 N N . GLN A 1 80 ? -7.997 -3.270 20.221 1.00 95.31 80 GLN A N 1
ATOM 671 C CA . GLN A 1 80 ? -8.017 -2.670 21.568 1.00 95.31 80 GLN A CA 1
ATOM 672 C C . GLN A 1 80 ? -9.431 -2.523 22.140 1.00 95.31 80 GLN A C 1
ATOM 674 O O . GLN A 1 80 ? -9.613 -2.608 23.352 1.00 95.31 80 GLN A O 1
ATOM 679 N N . VAL A 1 81 ? -10.431 -2.328 21.276 1.00 96.81 81 VAL A N 1
ATOM 680 C CA . VAL A 1 81 ? -11.847 -2.267 21.670 1.00 96.81 81 VAL A CA 1
ATOM 681 C C . VAL A 1 81 ? -12.561 -3.618 21.547 1.00 96.81 81 VAL A C 1
ATOM 683 O O . VAL A 1 81 ? -13.785 -3.666 21.492 1.00 96.81 81 VAL A O 1
ATOM 686 N N . ASN A 1 82 ? -11.812 -4.727 21.504 1.00 96.06 82 ASN A N 1
ATOM 687 C CA . ASN A 1 82 ? -12.334 -6.097 21.433 1.00 96.06 82 ASN A CA 1
ATOM 688 C C . ASN A 1 82 ? -13.306 -6.348 20.264 1.00 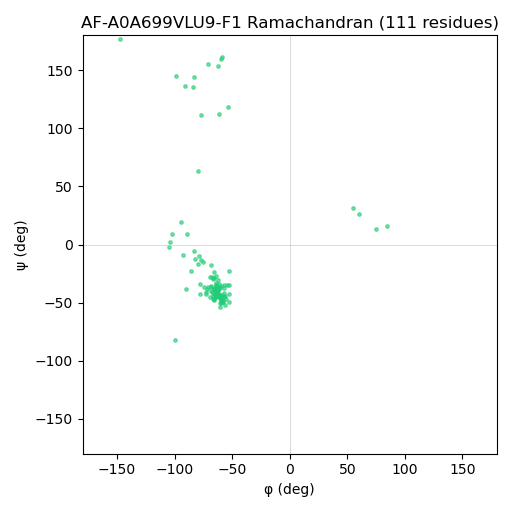96.06 82 ASN A C 1
ATOM 690 O O . ASN A 1 82 ? -14.220 -7.162 20.373 1.00 96.06 82 ASN A O 1
ATOM 694 N N . GLY A 1 83 ? -13.119 -5.651 19.140 1.00 94.06 83 GLY A N 1
ATOM 695 C CA . GLY A 1 83 ? -13.973 -5.789 17.962 1.00 94.06 83 GLY A CA 1
ATOM 696 C C . GLY A 1 83 ? -15.352 -5.124 18.072 1.00 94.06 83 GLY A C 1
ATOM 697 O O . GLY A 1 83 ? -16.218 -5.387 17.238 1.00 94.06 83 GLY A O 1
ATOM 698 N N . ASP A 1 84 ? -15.579 -4.263 19.069 1.00 97.56 84 ASP A N 1
ATOM 699 C CA . ASP A 1 84 ? -16.809 -3.476 19.180 1.00 97.56 84 ASP A CA 1
ATOM 700 C C . ASP A 1 84 ? -16.788 -2.291 18.203 1.00 97.56 84 ASP A C 1
ATOM 702 O O . ASP A 1 84 ? -16.036 -1.325 18.364 1.00 97.56 84 ASP A O 1
ATOM 706 N N . TRP A 1 85 ? -17.656 -2.348 17.191 1.00 93.31 85 TRP A N 1
ATOM 707 C CA . TRP A 1 85 ? -17.808 -1.292 16.194 1.00 93.31 85 TRP A CA 1
ATOM 708 C C . TRP A 1 85 ? -18.238 0.051 16.789 1.00 93.31 85 TRP A C 1
ATOM 710 O O . TRP A 1 85 ? -17.737 1.087 16.357 1.00 93.31 85 TRP A O 1
ATOM 720 N N . THR A 1 86 ? -19.113 0.064 17.795 1.00 97.00 86 THR A N 1
ATOM 721 C CA . THR A 1 86 ? -19.586 1.305 18.430 1.00 97.00 86 THR A CA 1
ATOM 722 C C . THR A 1 86 ? -18.436 1.998 19.153 1.00 97.00 86 THR A C 1
ATOM 724 O O . THR A 1 86 ? -18.197 3.193 18.964 1.00 97.00 86 THR A O 1
ATOM 727 N N . ALA A 1 87 ? -17.669 1.231 19.930 1.00 96.19 87 ALA A N 1
ATOM 728 C CA . ALA A 1 87 ? -16.487 1.734 20.619 1.00 96.19 87 ALA A CA 1
ATOM 729 C C . ALA A 1 87 ? -15.385 2.165 19.635 1.00 96.19 87 ALA A C 1
ATOM 731 O O . ALA A 1 87 ? -14.740 3.197 19.841 1.00 96.19 87 ALA A O 1
ATOM 732 N N . PHE A 1 88 ? -15.201 1.419 18.541 1.00 97.44 88 PHE A N 1
ATOM 733 C CA . PHE A 1 88 ? -14.261 1.760 17.477 1.00 97.44 88 PHE A CA 1
ATOM 734 C C . PHE A 1 88 ? -14.602 3.105 16.833 1.00 97.44 88 PHE A C 1
ATOM 736 O O . PHE A 1 88 ? -13.735 3.976 16.762 1.00 97.44 88 PHE A O 1
ATOM 743 N N . TYR A 1 89 ? -15.856 3.315 16.419 1.00 93.12 89 TYR A N 1
ATOM 744 C CA . TYR A 1 89 ? -16.277 4.579 15.814 1.00 93.12 89 TYR A CA 1
ATOM 745 C C . TYR A 1 89 ? -16.084 5.758 16.770 1.00 93.12 89 TYR A C 1
ATOM 747 O O . TYR A 1 89 ? -15.505 6.767 16.367 1.00 93.12 89 TYR A O 1
ATOM 755 N N . ALA A 1 90 ? -16.452 5.609 18.047 1.00 97.38 90 ALA A N 1
ATOM 756 C CA . ALA A 1 90 ? -16.231 6.646 19.055 1.00 97.38 90 ALA A CA 1
ATOM 757 C C . ALA A 1 90 ? -14.736 6.970 19.253 1.00 97.38 90 ALA A C 1
ATOM 759 O O . ALA A 1 90 ? -14.358 8.124 19.469 1.00 97.38 90 ALA A O 1
ATOM 760 N N . ALA A 1 91 ? -13.855 5.969 19.179 1.00 96.19 91 ALA A N 1
ATOM 761 C CA . ALA A 1 91 ? -12.413 6.173 19.286 1.00 96.19 91 ALA A CA 1
ATOM 762 C C . ALA A 1 91 ? -11.817 6.835 18.031 1.00 96.19 91 ALA A C 1
ATOM 764 O O . ALA A 1 91 ? -10.987 7.742 18.143 1.00 96.19 91 ALA A O 1
ATOM 765 N N . VAL A 1 92 ? -12.266 6.432 16.840 1.00 95.81 92 VAL A N 1
ATOM 766 C CA . VAL A 1 92 ? -11.871 7.058 15.571 1.00 95.81 92 VAL A CA 1
ATOM 767 C C . VAL A 1 92 ? -12.333 8.511 15.511 1.00 95.81 92 VAL A C 1
ATOM 769 O O . VAL A 1 92 ? -11.558 9.363 15.085 1.00 95.81 92 VAL A O 1
ATOM 772 N N . GLU A 1 93 ? -13.539 8.823 15.985 1.00 96.38 93 GLU A N 1
ATOM 773 C CA . GLU A 1 93 ? -14.059 10.193 16.046 1.00 96.38 93 GLU A CA 1
ATOM 774 C C . GLU A 1 93 ? -13.185 11.090 16.933 1.00 96.38 93 GLU A C 1
ATOM 776 O O . GLU A 1 93 ? -12.783 12.177 16.513 1.00 96.38 93 GLU A O 1
ATOM 781 N N . LYS A 1 94 ? -12.770 10.597 18.109 1.00 96.50 94 LYS A N 1
ATOM 782 C CA . LYS A 1 94 ? -11.821 11.308 18.985 1.00 96.50 94 LYS A CA 1
ATOM 783 C C . LYS A 1 94 ? -10.493 11.595 18.283 1.00 96.50 94 LYS A C 1
ATOM 785 O O . LYS A 1 94 ? -9.989 12.712 18.364 1.00 96.50 94 LYS A O 1
ATOM 790 N N . ILE A 1 95 ? -9.935 10.619 17.563 1.00 95.88 95 ILE A N 1
ATOM 791 C CA . ILE A 1 95 ? -8.705 10.801 16.770 1.00 95.88 95 ILE A 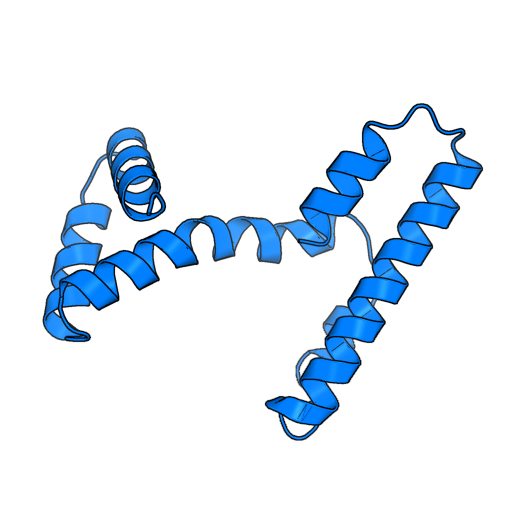CA 1
ATOM 792 C C . ILE A 1 95 ? -8.943 11.794 15.617 1.00 95.88 95 ILE A C 1
ATOM 794 O O . ILE A 1 95 ? -8.083 12.624 15.310 1.00 95.88 95 ILE A O 1
ATOM 798 N N . GLY A 1 96 ? -10.121 11.745 14.996 1.00 92.81 96 GLY A N 1
ATOM 799 C CA . GLY A 1 96 ? -10.565 12.660 13.948 1.00 92.81 96 GLY A CA 1
ATOM 800 C C . GLY A 1 96 ? -10.720 14.108 14.418 1.00 92.81 96 GLY A C 1
ATOM 801 O O . GLY A 1 96 ? -10.514 15.015 13.615 1.00 92.81 96 GLY A O 1
ATOM 802 N N . GLY A 1 97 ? -10.995 14.338 15.703 1.00 95.81 97 GLY A N 1
ATOM 803 C CA . GLY A 1 97 ? -11.054 15.671 16.312 1.00 95.81 97 GLY A CA 1
ATOM 804 C C . GLY A 1 97 ? -9.689 16.326 16.562 1.00 95.81 97 GLY A C 1
ATOM 805 O O . GLY A 1 97 ? -9.622 17.534 16.772 1.00 95.81 97 GLY A O 1
ATOM 806 N N . LEU A 1 98 ? -8.591 15.564 16.512 1.00 95.50 98 LEU A N 1
ATOM 807 C CA . LEU A 1 98 ? -7.239 16.083 16.751 1.00 95.50 98 LEU A CA 1
ATOM 808 C C . LEU A 1 98 ? -6.744 16.974 15.602 1.00 95.50 98 LEU A C 1
ATOM 810 O O . LEU A 1 98 ? -7.131 16.784 14.437 1.00 95.50 98 LEU A O 1
ATOM 814 N N . SER A 1 99 ? -5.805 17.881 15.908 1.00 96.19 99 SER A N 1
ATOM 815 C CA . SER A 1 99 ? -5.085 18.634 14.877 1.00 96.19 99 SER A CA 1
ATOM 816 C C . SER A 1 99 ? -4.328 17.685 13.941 1.00 96.19 99 SER A C 1
ATOM 818 O O . SER A 1 99 ? -4.029 16.539 14.280 1.00 96.19 99 SER A O 1
ATOM 820 N N . LYS A 1 100 ? -3.976 18.153 12.739 1.00 90.44 100 LYS A N 1
ATOM 821 C CA . LYS A 1 100 ? -3.313 17.316 11.723 1.00 90.44 100 LYS A CA 1
ATOM 822 C C . LYS A 1 100 ? -2.061 16.602 12.257 1.00 90.44 100 LYS A C 1
ATOM 824 O O . LYS A 1 100 ? -1.866 15.421 11.968 1.00 90.44 100 LYS A O 1
ATOM 829 N N . ASN A 1 101 ? -1.229 17.304 13.027 1.00 93.50 101 ASN A N 1
ATOM 830 C CA . ASN A 1 101 ? 0.016 16.750 13.563 1.00 93.50 101 ASN A CA 1
ATOM 831 C C . ASN A 1 101 ? -0.253 15.739 14.685 1.00 93.50 101 ASN A C 1
ATOM 833 O O . ASN A 1 101 ? 0.333 14.658 14.687 1.00 93.50 101 ASN A O 1
ATOM 837 N N . GLU A 1 102 ? -1.181 16.044 15.591 1.00 95.38 102 GLU A N 1
ATOM 838 C CA . GLU A 1 102 ? -1.558 15.154 16.696 1.00 95.38 102 GLU A CA 1
ATOM 839 C C . GLU A 1 102 ? -2.257 13.888 16.197 1.00 95.38 102 GLU A C 1
ATOM 841 O O . GLU A 1 102 ? -1.948 12.789 16.654 1.00 95.38 102 GLU A O 1
ATOM 846 N N . ARG A 1 103 ? -3.141 14.022 15.203 1.00 95.94 103 ARG A N 1
ATOM 847 C CA . ARG A 1 103 ? -3.803 12.896 14.538 1.00 95.94 103 ARG A CA 1
ATOM 848 C C . ARG A 1 103 ? -2.790 11.962 13.899 1.00 95.94 103 ARG A C 1
ATOM 850 O O . ARG A 1 103 ? -2.852 10.754 14.110 1.00 95.94 103 ARG A O 1
ATOM 857 N N . LYS A 1 104 ? -1.835 12.520 13.148 1.00 92.69 104 LYS A N 1
ATOM 858 C CA . LYS A 1 104 ? -0.754 11.745 12.535 1.00 92.69 104 LYS A CA 1
ATOM 859 C C . LYS A 1 104 ? 0.046 10.995 13.606 1.00 92.69 104 LYS A C 1
ATOM 861 O O . LYS A 1 104 ? 0.214 9.788 13.487 1.00 92.69 104 LYS A O 1
ATOM 866 N N . ALA A 1 105 ? 0.457 11.670 14.679 1.00 93.88 105 ALA A N 1
ATOM 867 C CA . ALA A 1 105 ? 1.205 11.046 15.771 1.00 93.88 105 ALA A CA 1
ATOM 868 C C . ALA A 1 105 ? 0.397 9.969 16.527 1.00 93.88 105 ALA A C 1
ATOM 870 O O . ALA A 1 105 ? 0.958 8.974 16.987 1.00 93.88 105 ALA A O 1
ATOM 871 N N . ALA A 1 106 ? -0.920 10.141 16.678 1.00 94.31 106 ALA A N 1
ATOM 872 C CA . ALA A 1 106 ? -1.804 9.130 17.257 1.00 94.31 106 ALA A CA 1
ATOM 873 C C . ALA A 1 106 ? -1.884 7.875 16.375 1.00 94.31 106 ALA A C 1
ATOM 875 O O . ALA A 1 106 ? -1.679 6.769 16.872 1.00 94.31 106 ALA A O 1
ATOM 876 N N . LEU A 1 107 ? -2.100 8.044 15.068 1.00 93.38 107 LEU A N 1
ATOM 877 C CA . LEU A 1 107 ? -2.154 6.927 14.125 1.00 93.38 107 LEU A CA 1
ATOM 878 C C . LEU A 1 107 ? -0.798 6.207 14.012 1.00 93.38 107 LEU A C 1
ATOM 880 O O . LEU A 1 107 ? -0.759 4.979 13.997 1.00 93.38 107 LEU A O 1
ATOM 884 N N . GLU A 1 108 ? 0.322 6.935 14.023 1.00 92.81 108 GLU A N 1
ATOM 885 C CA . GLU A 1 108 ? 1.669 6.338 14.031 1.00 92.81 108 GLU A CA 1
ATOM 886 C C . GLU A 1 108 ? 1.954 5.525 15.298 1.00 92.81 108 GLU A C 1
ATOM 888 O O . GLU A 1 108 ? 2.634 4.505 15.219 1.00 92.81 108 GLU A O 1
ATOM 893 N N . ARG A 1 109 ? 1.438 5.943 16.462 1.00 93.56 109 ARG A N 1
ATOM 894 C CA . ARG A 1 109 ? 1.556 5.164 17.705 1.00 93.56 109 ARG A CA 1
ATOM 895 C C . ARG A 1 109 ? 0.747 3.874 17.650 1.00 93.56 109 ARG A C 1
ATOM 897 O O . ARG A 1 109 ? 1.252 2.852 18.087 1.00 93.56 109 ARG A O 1
ATOM 904 N N . LEU A 1 110 ? -0.459 3.915 17.083 1.00 92.38 110 LEU A N 1
ATOM 905 C CA . LEU A 1 110 ? -1.312 2.733 16.914 1.00 92.38 110 LEU A CA 1
ATOM 906 C C . LEU A 1 110 ? -0.741 1.718 15.911 1.00 92.38 110 LEU A C 1
ATOM 908 O O . LEU A 1 110 ? -1.020 0.533 16.024 1.00 92.38 110 LEU A O 1
ATOM 912 N N . ALA A 1 111 ? 0.048 2.168 14.929 1.00 84.44 111 ALA A N 1
ATOM 913 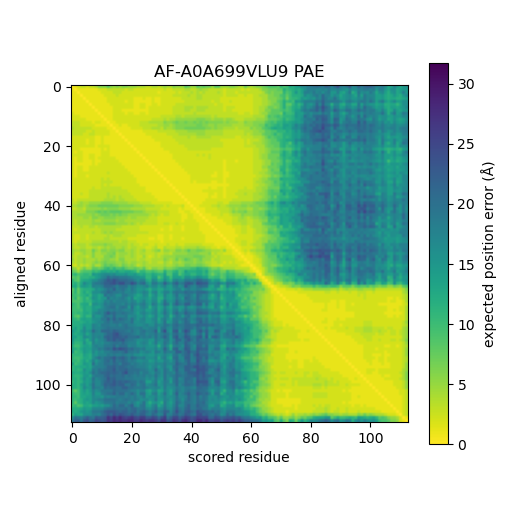C CA . ALA A 1 111 ? 0.682 1.290 13.942 1.00 84.44 111 ALA A CA 1
ATOM 914 C C . ALA A 1 111 ? 1.914 0.537 14.476 1.00 84.44 111 ALA A C 1
ATOM 916 O O . ALA A 1 111 ? 2.413 -0.362 13.797 1.00 84.44 111 ALA A O 1
ATOM 917 N N . LYS A 1 112 ? 2.452 0.928 15.640 1.00 72.56 112 LYS A N 1
ATOM 918 C CA . LYS A 1 112 ? 3.590 0.241 16.261 1.00 72.56 112 LYS A CA 1
ATOM 919 C C . LYS A 1 112 ? 3.070 -0.954 17.080 1.00 72.56 112 LYS A C 1
ATOM 921 O O . LYS A 1 112 ? 2.058 -0.782 17.756 1.00 72.56 112 LYS A O 1
ATOM 926 N N . PRO A 1 113 ? 3.712 -2.133 16.972 1.00 55.62 113 PRO A N 1
ATOM 927 C CA . PRO A 1 113 ? 3.293 -3.350 17.668 1.00 55.62 113 PRO A CA 1
ATOM 928 C C . PRO A 1 113 ? 3.315 -3.207 19.191 1.00 55.62 113 PRO A C 1
ATOM 930 O O . PRO A 1 113 ? 4.141 -2.412 19.700 1.00 55.62 113 PRO A O 1
#

Solvent-accessible surface area (backbone atoms only — not comparable to full-atom values): 6585 Å² total; per-residue (Å²): 104,73,67,56,52,52,53,57,55,70,72,47,99,62,57,70,67,60,47,52,50,53,53,51,53,53,52,51,50,51,50,50,56,47,48,55,45,27,60,53,86,52,74,52,59,60,90,54,49,72,69,70,72,39,95,84,56,76,72,75,48,44,62,70,60,62,69,52,70,52,48,57,16,53,54,43,48,32,57,77,45,74,68,37,64,72,59,33,51,57,52,50,50,57,47,66,72,43,56,76,67,57,30,50,56,51,44,56,56,40,53,51,133

Mean predicted aligned error: 9.55 Å

pLDDT: mean 90.67, std 9.26, range [55.62, 97.56]

Organism: Tanacetum cinerariifolium (NCBI:txid118510)

InterPro domains:
  IPR014553 Predicted aminopeptidase [PF10023] (2-107)

Foldseek 3Di:
DLLVVLVVLVVDPDDPVVNVVVNVVSLVVVVVVVVVCCVPVVVNDCPCVCLSPPDDDNVSCVVVVPVCPLVQLLVLLCVVVVNDPVSSVVVVVVLVPDDPVSSVVSSVVSNDD

Radius of gyration: 18.4 Å; Cα contacts (8 Å, |Δi|>4): 57; chains: 1; bounding box: 42×37×42 Å

Secondary structure (DSSP, 8-state):
-HHHHHHHHHTS---HHHHHHHHHHHHHHHHHHHHHHHHTTTTT--TTHHHHHSPP-TGGGHHHHHHGGGHHHHHHHHHHTTT-HHHHHHHHHHHHTS-HHHHHHHHHHHT--

Sequence (113 aa):
TTRDRLKALYAQPLGADVMRQRKAEEFERLRSEYRQMRDSQWGGDKRFDAWVYAPMNNARLLPIGLYDQWVPSFEALFRQVNGDWTAFYAAVEKIGGLSKNERKAALERLAKP